Protein AF-A0A1G6QKI3-F1 (afdb_monomer_lite)

Radius of gyration: 16.8 Å; chains: 1; bounding box: 53×31×38 Å

Organism: NCBI:txid1271860

pLDDT: mean 86.12, std 10.8, range [49.75, 97.81]

Structure (mmCIF, N/CA/C/O backbone):
data_AF-A0A1G6QKI3-F1
#
_entry.id   AF-A0A1G6QKI3-F1
#
loop_
_atom_site.group_PDB
_atom_site.id
_atom_site.type_symbol
_atom_site.label_atom_id
_atom_site.label_alt_id
_atom_site.label_comp_id
_atom_site.label_asym_id
_atom_site.label_entity_id
_atom_site.label_seq_id
_atom_site.pdbx_PDB_ins_code
_atom_site.Cartn_x
_atom_site.Cartn_y
_atom_site.Cartn_z
_atom_site.occupancy
_atom_site.B_iso_or_equiv
_atom_site.auth_seq_id
_atom_site.auth_comp_id
_atom_site.auth_asym_id
_atom_site.auth_atom_id
_atom_site.pdbx_PDB_model_num
ATOM 1 N N . MET A 1 1 ? 39.830 1.684 -10.768 1.00 63.72 1 MET A N 1
ATOM 2 C CA . MET A 1 1 ? 38.640 1.306 -9.998 1.00 63.72 1 MET A CA 1
ATOM 3 C C . MET A 1 1 ? 38.776 1.890 -8.610 1.00 63.72 1 MET A C 1
ATOM 5 O O . MET A 1 1 ? 39.650 1.467 -7.864 1.00 63.72 1 MET A O 1
ATOM 9 N N . THR A 1 2 ? 38.015 2.936 -8.330 1.00 91.12 2 THR A N 1
ATOM 10 C CA . THR A 1 2 ? 37.939 3.589 -7.020 1.00 91.12 2 THR A CA 1
ATOM 11 C C . THR A 1 2 ? 36.863 2.922 -6.165 1.00 91.12 2 THR A C 1
ATOM 13 O O . THR A 1 2 ? 35.961 2.271 -6.694 1.00 91.12 2 THR A O 1
ATOM 16 N N . ASP A 1 3 ? 36.913 3.119 -4.850 1.00 84.44 3 ASP A N 1
ATOM 17 C CA . ASP A 1 3 ? 35.871 2.627 -3.937 1.00 84.44 3 ASP A CA 1
ATOM 18 C C . ASP A 1 3 ? 34.480 3.157 -4.319 1.00 84.44 3 ASP A C 1
ATOM 20 O O . ASP A 1 3 ? 33.483 2.447 -4.205 1.00 84.44 3 ASP A O 1
ATOM 24 N N . ALA A 1 4 ? 34.410 4.382 -4.851 1.00 82.31 4 ALA A N 1
ATOM 25 C CA . ALA A 1 4 ? 33.172 4.973 -5.349 1.00 82.31 4 ALA A CA 1
ATOM 26 C C . ALA A 1 4 ? 32.612 4.226 -6.575 1.00 82.31 4 ALA A C 1
ATOM 28 O O . ALA A 1 4 ? 31.406 4.006 -6.659 1.00 82.31 4 ALA A O 1
ATOM 29 N N . GLU A 1 5 ? 33.476 3.800 -7.499 1.00 85.75 5 GLU A N 1
ATOM 30 C CA . GLU A 1 5 ? 33.080 3.009 -8.672 1.00 85.75 5 GLU A CA 1
ATOM 31 C C . GLU A 1 5 ? 32.594 1.612 -8.260 1.00 85.75 5 GLU A C 1
ATOM 33 O O . GLU A 1 5 ? 31.560 1.154 -8.742 1.00 85.75 5 GLU A O 1
ATOM 38 N N . LEU A 1 6 ? 33.274 0.972 -7.303 1.00 89.00 6 LEU A N 1
ATOM 39 C CA . LEU A 1 6 ? 32.874 -0.333 -6.770 1.00 89.00 6 LEU A CA 1
ATOM 40 C C . LEU A 1 6 ? 31.504 -0.269 -6.071 1.00 89.00 6 LEU A C 1
ATOM 42 O O . LEU A 1 6 ? 30.649 -1.130 -6.279 1.00 89.00 6 LEU A O 1
ATOM 46 N N . LEU A 1 7 ? 31.280 0.760 -5.249 1.00 87.62 7 LEU A N 1
ATOM 47 C CA . LEU A 1 7 ? 30.006 0.964 -4.558 1.00 87.62 7 LEU A CA 1
ATOM 48 C C . LEU A 1 7 ? 28.867 1.264 -5.540 1.00 87.62 7 LEU A C 1
ATOM 50 O O . LEU A 1 7 ? 27.755 0.776 -5.340 1.00 87.62 7 LEU A O 1
ATOM 54 N N . ALA A 1 8 ? 29.137 2.012 -6.612 1.00 84.06 8 ALA A N 1
ATOM 55 C CA . ALA A 1 8 ? 28.162 2.270 -7.666 1.00 84.06 8 ALA A CA 1
ATOM 56 C C . ALA A 1 8 ? 27.791 0.990 -8.436 1.00 84.06 8 ALA A C 1
ATOM 58 O O . ALA A 1 8 ? 26.608 0.746 -8.686 1.00 84.06 8 ALA A O 1
ATOM 59 N N . GLU A 1 9 ? 28.767 0.137 -8.762 1.00 85.00 9 GLU A N 1
ATOM 60 C CA . GLU A 1 9 ? 28.500 -1.157 -9.399 1.00 85.00 9 GLU A CA 1
ATOM 61 C C . GLU A 1 9 ? 27.718 -2.105 -8.487 1.00 85.00 9 GLU A C 1
ATOM 63 O O . GLU A 1 9 ? 26.767 -2.748 -8.939 1.00 85.00 9 GLU A O 1
ATOM 68 N N . LEU A 1 10 ? 28.071 -2.166 -7.200 1.00 81.69 10 LEU A N 1
ATOM 69 C CA . LEU A 1 10 ? 27.351 -2.969 -6.216 1.00 81.69 10 LEU A CA 1
ATOM 70 C C . LEU A 1 10 ? 25.906 -2.484 -6.052 1.00 81.69 10 LEU A C 1
ATOM 72 O O . LEU A 1 10 ? 24.989 -3.304 -6.067 1.00 81.69 10 LEU A O 1
ATOM 76 N N . ALA A 1 11 ? 25.690 -1.169 -5.957 1.00 74.12 11 ALA A N 1
ATOM 77 C CA . ALA A 1 11 ? 24.354 -0.579 -5.908 1.00 74.12 11 ALA A CA 1
ATOM 78 C C . ALA A 1 11 ? 23.538 -0.939 -7.158 1.00 74.12 11 ALA A C 1
ATOM 80 O O . ALA A 1 11 ? 22.413 -1.417 -7.034 1.00 74.12 11 ALA A O 1
ATOM 81 N N . GLY A 1 12 ? 24.127 -0.822 -8.352 1.00 78.31 12 GLY A N 1
ATOM 82 C CA . GLY A 1 12 ? 23.470 -1.223 -9.598 1.00 78.31 12 GLY A CA 1
ATOM 83 C C . GLY A 1 12 ? 23.178 -2.728 -9.680 1.00 78.31 12 GLY A C 1
ATOM 84 O O . GLY A 1 12 ? 22.195 -3.145 -10.291 1.00 78.31 12 GLY A O 1
ATOM 85 N N . LEU A 1 13 ? 24.003 -3.573 -9.057 1.00 80.94 13 LEU A N 1
ATOM 86 C CA . LEU A 1 13 ? 23.763 -5.014 -8.979 1.00 80.94 13 LEU A CA 1
ATOM 87 C C . LEU A 1 13 ? 22.605 -5.334 -8.029 1.00 80.94 13 LEU A C 1
ATOM 89 O O . LEU A 1 13 ? 21.752 -6.147 -8.380 1.00 80.94 13 LEU A O 1
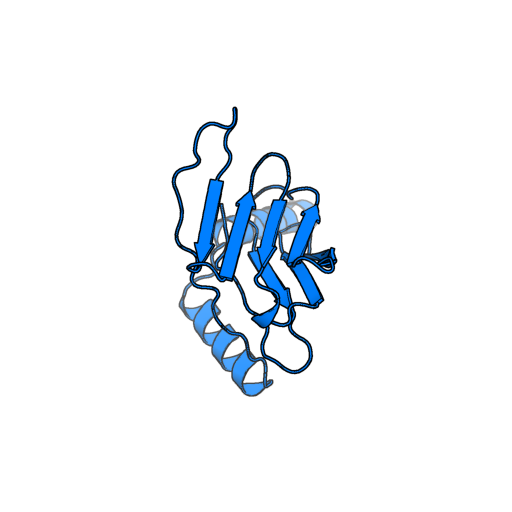ATOM 93 N N . LEU A 1 14 ? 22.537 -4.661 -6.880 1.00 71.81 14 LEU A N 1
ATOM 94 C CA . LEU A 1 14 ? 21.429 -4.782 -5.933 1.00 71.81 14 LEU A CA 1
ATOM 95 C C . LEU A 1 14 ? 20.111 -4.266 -6.523 1.00 71.81 14 LEU A C 1
ATOM 97 O O . LEU A 1 14 ? 19.093 -4.929 -6.355 1.00 71.81 14 LEU A O 1
ATOM 101 N N . ASP A 1 15 ? 20.138 -3.175 -7.293 1.00 69.44 15 ASP A N 1
ATOM 102 C CA . ASP A 1 15 ? 18.963 -2.656 -8.009 1.00 69.44 15 ASP A CA 1
ATOM 103 C C . ASP A 1 15 ? 18.386 -3.683 -8.996 1.00 69.44 15 ASP A C 1
ATOM 105 O O . ASP A 1 15 ? 17.173 -3.826 -9.126 1.00 69.44 15 ASP A O 1
ATOM 109 N N . ARG A 1 16 ? 19.249 -4.441 -9.688 1.00 72.50 16 ARG A N 1
ATOM 110 C CA . ARG A 1 16 ? 18.817 -5.520 -10.600 1.00 72.50 16 ARG A CA 1
ATOM 111 C C . ARG A 1 16 ? 18.233 -6.727 -9.873 1.00 72.50 16 ARG A C 1
ATOM 113 O O . ARG A 1 16 ? 17.542 -7.532 -10.492 1.00 72.50 16 ARG A O 1
ATOM 120 N N . LEU A 1 17 ? 18.556 -6.880 -8.595 1.00 69.25 17 LEU A N 1
ATOM 121 C CA . LEU A 1 17 ? 18.068 -7.950 -7.737 1.00 69.25 17 LEU A CA 1
ATOM 122 C C . LEU A 1 17 ? 16.859 -7.509 -6.905 1.00 69.25 17 LEU A C 1
ATOM 124 O O . LEU A 1 17 ? 16.544 -8.193 -5.940 1.00 69.25 17 LEU A O 1
ATOM 128 N N . ASP A 1 18 ? 16.187 -6.406 -7.254 1.00 60.19 18 ASP A N 1
ATOM 129 C CA . ASP A 1 18 ? 14.886 -6.025 -6.698 1.00 60.19 18 ASP A CA 1
ATOM 130 C C . ASP A 1 18 ? 13.759 -6.466 -7.666 1.00 60.19 18 ASP A C 1
ATOM 132 O O . ASP A 1 18 ? 13.672 -5.962 -8.791 1.00 60.19 18 ASP A O 1
ATOM 136 N N . PRO A 1 19 ? 12.892 -7.433 -7.294 1.00 63.31 19 PRO A N 1
ATOM 137 C CA . PRO A 1 19 ? 12.684 -7.955 -5.945 1.00 63.31 19 PRO A CA 1
ATOM 138 C C . PRO A 1 19 ? 13.767 -8.937 -5.473 1.00 63.31 19 PRO A C 1
ATOM 140 O O . PRO A 1 19 ? 14.236 -9.754 -6.273 1.00 63.31 19 PRO A O 1
ATOM 143 N N . PRO A 1 20 ? 14.113 -8.917 -4.165 1.00 72.44 20 PRO A N 1
ATOM 144 C CA . PRO A 1 20 ? 15.141 -9.780 -3.591 1.00 72.44 20 PRO A CA 1
ATOM 145 C C . PRO A 1 20 ? 14.847 -11.259 -3.867 1.00 72.44 20 PRO A C 1
ATOM 147 O O . PRO A 1 20 ? 13.678 -11.660 -3.893 1.00 72.44 20 PRO A O 1
ATOM 150 N N . PRO A 1 21 ? 15.885 -12.109 -4.006 1.00 78.50 21 PRO A N 1
ATOM 151 C CA . PRO A 1 21 ? 15.695 -13.534 -4.238 1.00 78.50 21 PRO A CA 1
ATOM 152 C C . PRO A 1 21 ? 14.737 -14.160 -3.208 1.00 78.50 21 PRO A C 1
ATOM 154 O O . PRO A 1 21 ? 14.867 -13.861 -2.015 1.00 78.50 21 PRO A O 1
ATOM 157 N N . PRO A 1 22 ? 13.844 -15.091 -3.603 1.00 77.38 22 PRO A N 1
ATOM 158 C CA . PRO A 1 22 ? 12.792 -15.614 -2.723 1.00 77.38 22 PRO A CA 1
ATOM 159 C C . PRO A 1 22 ? 13.294 -16.150 -1.375 1.00 77.38 22 PRO A C 1
ATOM 161 O O . PRO A 1 22 ? 12.660 -15.946 -0.344 1.00 77.38 22 PRO A O 1
ATOM 164 N N . ARG A 1 23 ? 14.477 -16.777 -1.357 1.00 78.12 23 ARG A N 1
ATOM 165 C CA . ARG A 1 23 ? 15.122 -17.276 -0.128 1.00 78.12 23 ARG A CA 1
ATOM 166 C C . ARG A 1 23 ? 15.482 -16.169 0.870 1.00 78.12 23 ARG A C 1
ATOM 168 O O . ARG A 1 23 ? 15.358 -16.367 2.072 1.00 78.12 23 ARG A O 1
ATOM 175 N N . VAL A 1 24 ? 15.922 -15.011 0.372 1.00 80.56 24 VAL A N 1
ATOM 176 C CA . VAL A 1 24 ? 16.275 -13.847 1.199 1.00 80.56 24 VAL A CA 1
ATOM 177 C C . VAL A 1 24 ? 15.002 -13.215 1.742 1.00 80.56 24 VAL A C 1
ATOM 179 O O . VAL A 1 24 ? 14.928 -12.902 2.926 1.00 80.56 24 VAL A O 1
ATOM 182 N N . HIS A 1 25 ? 13.977 -13.107 0.896 1.00 78.81 25 HIS A N 1
ATOM 183 C CA . HIS A 1 25 ? 12.660 -12.646 1.313 1.00 78.81 25 HIS A CA 1
ATOM 184 C C . HIS A 1 25 ? 12.077 -13.521 2.436 1.00 78.81 25 HIS A C 1
ATOM 186 O O . HIS A 1 25 ? 11.697 -12.997 3.478 1.00 78.81 25 HIS A O 1
ATOM 192 N N . ALA A 1 26 ? 12.089 -14.848 2.276 1.00 77.19 26 ALA A N 1
ATOM 193 C CA . ALA A 1 26 ? 11.597 -15.780 3.291 1.00 77.19 26 ALA A CA 1
ATOM 194 C C . ALA A 1 26 ? 12.354 -15.659 4.627 1.00 77.19 26 ALA A C 1
ATOM 196 O O . ALA A 1 26 ? 11.732 -15.636 5.688 1.00 77.19 26 ALA A O 1
ATOM 197 N N . ALA A 1 27 ? 13.685 -15.527 4.587 1.00 82.44 27 ALA A N 1
ATOM 198 C CA . ALA A 1 27 ? 14.495 -15.324 5.787 1.00 82.44 27 ALA A CA 1
ATOM 199 C C . ALA A 1 27 ? 14.170 -13.996 6.494 1.00 82.44 27 ALA A C 1
ATOM 201 O O . ALA A 1 27 ? 14.079 -13.961 7.719 1.00 82.44 27 ALA A O 1
ATOM 202 N N . ALA A 1 28 ? 13.949 -12.920 5.734 1.00 81.12 28 ALA A N 1
ATOM 203 C CA . ALA A 1 28 ? 13.565 -11.623 6.284 1.00 81.12 28 ALA A CA 1
ATOM 204 C C . ALA A 1 28 ? 12.171 -11.656 6.935 1.00 81.12 28 ALA A C 1
ATOM 206 O O . ALA A 1 28 ? 11.995 -11.101 8.016 1.00 81.12 28 ALA A O 1
ATOM 207 N N . VAL A 1 29 ? 11.201 -12.344 6.320 1.00 78.75 29 VAL A N 1
ATOM 208 C CA . VAL A 1 29 ? 9.857 -12.540 6.895 1.00 78.75 29 VAL A CA 1
ATOM 209 C C . VAL A 1 29 ? 9.935 -13.314 8.213 1.00 78.75 29 VAL A C 1
ATOM 211 O O . VAL A 1 29 ? 9.357 -12.885 9.208 1.00 78.75 29 VAL A O 1
ATOM 214 N N . LEU A 1 30 ? 10.701 -14.410 8.251 1.00 80.25 30 LEU A N 1
ATOM 215 C CA . LEU A 1 30 ? 10.923 -15.191 9.474 1.00 80.25 30 LEU A CA 1
ATOM 216 C C . LEU A 1 30 ? 11.588 -14.361 10.579 1.00 80.25 30 LEU A C 1
ATOM 218 O O . LEU A 1 30 ? 11.133 -14.382 11.719 1.00 80.25 30 LEU A O 1
ATOM 222 N N . ALA A 1 31 ? 12.639 -13.606 10.249 1.00 80.56 31 ALA A N 1
ATOM 223 C CA . ALA A 1 31 ? 13.303 -12.721 11.202 1.00 80.56 31 ALA A CA 1
ATOM 224 C C . ALA A 1 31 ? 12.351 -11.636 11.735 1.00 80.56 31 ALA A C 1
ATOM 226 O O . ALA A 1 31 ? 12.332 -11.379 12.936 1.00 80.56 31 ALA A O 1
ATOM 227 N N . GLY A 1 32 ? 11.523 -11.046 10.867 1.00 79.12 32 GLY A N 1
ATOM 228 C CA . GLY A 1 32 ? 10.485 -10.093 11.259 1.00 79.12 32 GLY A CA 1
ATOM 229 C C . GLY A 1 32 ? 9.481 -10.695 12.242 1.00 79.12 32 GLY A C 1
ATOM 230 O O . GLY A 1 32 ? 9.208 -10.087 13.274 1.00 79.12 32 GLY A O 1
ATOM 231 N N . ALA A 1 33 ? 9.016 -11.921 11.987 1.00 77.75 33 ALA A N 1
ATOM 232 C CA . ALA A 1 33 ? 8.105 -12.626 12.887 1.00 77.75 33 ALA A CA 1
ATOM 233 C C . ALA A 1 33 ? 8.720 -12.854 14.282 1.00 77.75 33 ALA A C 1
ATOM 235 O O . ALA A 1 33 ? 8.051 -12.632 15.290 1.00 77.75 33 ALA A O 1
ATOM 236 N N . PHE A 1 34 ? 10.008 -13.212 14.366 1.00 76.69 34 PHE A N 1
ATOM 237 C CA . PHE A 1 34 ? 10.715 -13.326 15.653 1.00 76.69 34 PHE A CA 1
ATOM 238 C C . PHE A 1 34 ? 10.844 -11.994 16.401 1.00 76.69 34 PHE A C 1
ATOM 240 O O . PHE A 1 34 ? 10.913 -11.984 17.628 1.00 76.69 34 PHE A O 1
ATOM 247 N N . LEU A 1 35 ? 10.865 -10.877 15.675 1.00 80.06 35 LEU A N 1
ATOM 248 C CA . LEU A 1 35 ? 10.905 -9.527 16.236 1.00 80.06 35 LEU A CA 1
ATOM 249 C C . LEU A 1 35 ? 9.507 -8.968 16.552 1.00 80.06 35 LEU A C 1
ATOM 251 O O . LEU A 1 35 ? 9.399 -7.819 16.975 1.00 80.06 35 LEU A O 1
ATOM 255 N N . GLY A 1 36 ? 8.441 -9.751 16.347 1.00 76.00 36 GLY A N 1
ATOM 256 C CA . GLY A 1 36 ? 7.060 -9.302 16.536 1.00 76.00 36 GLY A CA 1
ATOM 257 C C . GLY A 1 36 ? 6.597 -8.284 15.490 1.00 76.00 36 GLY A C 1
ATOM 258 O O . GLY A 1 36 ? 5.649 -7.542 15.739 1.00 76.00 36 GLY A O 1
ATOM 259 N N . VAL A 1 37 ? 7.269 -8.211 14.336 1.00 77.88 37 VAL A N 1
ATOM 260 C CA . VAL A 1 37 ? 6.821 -7.394 13.205 1.00 77.88 3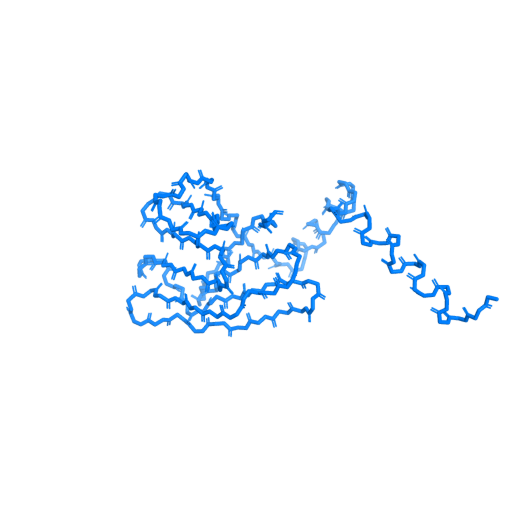7 VAL A CA 1
ATOM 261 C C . VAL A 1 37 ? 5.623 -8.084 12.569 1.00 77.88 37 VAL A C 1
ATOM 263 O O . VAL A 1 37 ? 5.756 -9.167 12.002 1.00 77.88 37 VAL A O 1
ATOM 266 N N . ASP A 1 38 ? 4.473 -7.428 12.653 1.00 82.19 38 ASP A N 1
ATOM 267 C CA . ASP A 1 38 ? 3.223 -7.880 12.057 1.00 82.19 38 ASP A CA 1
ATOM 268 C C . ASP A 1 38 ? 2.770 -6.901 10.970 1.00 82.19 38 ASP A C 1
ATOM 270 O O . ASP A 1 38 ? 2.933 -5.683 11.102 1.00 82.19 38 ASP A O 1
ATOM 274 N N . TRP A 1 39 ? 2.240 -7.438 9.876 1.00 85.88 39 TRP A N 1
ATOM 275 C CA . TRP A 1 39 ? 1.701 -6.679 8.753 1.00 85.88 39 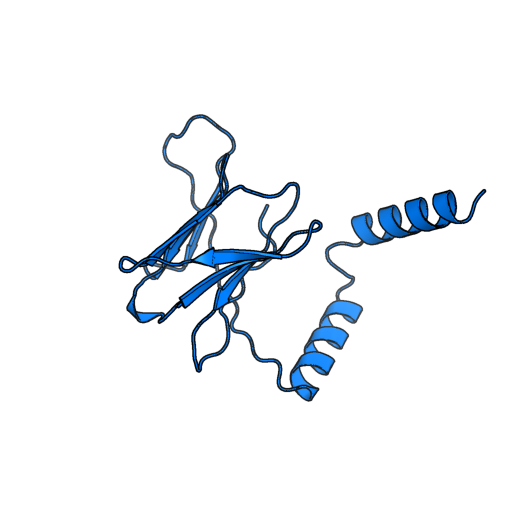TRP A CA 1
ATOM 276 C C . TRP A 1 39 ? 0.659 -7.502 7.997 1.00 85.88 39 TRP A C 1
ATOM 278 O O . TRP A 1 39 ? 0.820 -8.696 7.759 1.00 85.88 39 TRP A O 1
ATOM 288 N N . ASP A 1 40 ? -0.392 -6.826 7.558 1.00 89.56 40 ASP A N 1
ATOM 289 C CA . ASP A 1 40 ? -1.425 -7.422 6.725 1.00 89.56 40 ASP A CA 1
ATOM 290 C C . ASP A 1 40 ? -1.159 -7.059 5.266 1.00 89.56 40 ASP A C 1
ATOM 292 O O . ASP A 1 40 ? -0.910 -5.896 4.931 1.00 89.56 40 ASP A O 1
ATOM 296 N N . LEU A 1 41 ? -1.247 -8.040 4.371 1.00 88.00 41 LEU A N 1
ATOM 297 C CA . LEU A 1 41 ? -1.121 -7.771 2.946 1.00 88.00 41 LEU A CA 1
ATOM 298 C C . LEU A 1 41 ? -2.342 -6.981 2.453 1.00 88.00 41 LEU A C 1
ATOM 300 O O . LEU A 1 41 ? -3.498 -7.343 2.682 1.00 88.00 41 LEU A O 1
ATOM 304 N N . LEU A 1 42 ? -2.080 -5.883 1.750 1.00 89.81 42 LEU A N 1
ATOM 305 C CA . LEU A 1 42 ? -3.097 -5.124 1.044 1.00 89.81 42 LEU A CA 1
ATOM 306 C C . LEU A 1 42 ? -3.266 -5.722 -0.355 1.00 89.81 42 LEU A C 1
ATOM 308 O O . LEU A 1 42 ? -2.562 -5.345 -1.295 1.00 89.81 42 LEU A O 1
ATOM 312 N N . ASP A 1 43 ? -4.213 -6.652 -0.472 1.00 86.44 43 ASP A N 1
ATOM 313 C CA . ASP A 1 43 ? -4.566 -7.320 -1.729 1.00 86.44 43 ASP A CA 1
ATOM 314 C C . ASP A 1 43 ? -5.220 -6.343 -2.713 1.00 86.44 43 ASP A C 1
ATOM 316 O O . ASP A 1 43 ? -6.438 -6.144 -2.740 1.00 86.44 43 ASP A O 1
ATOM 320 N N . LEU A 1 44 ? -4.374 -5.688 -3.503 1.00 87.50 44 LEU A N 1
ATOM 321 C CA . LEU A 1 44 ? -4.756 -4.722 -4.520 1.00 87.50 44 LEU A CA 1
ATOM 322 C C . LEU A 1 44 ? -4.923 -5.393 -5.881 1.00 87.50 44 LEU A C 1
ATOM 324 O O . LEU A 1 44 ? -4.014 -6.049 -6.386 1.00 87.50 44 LEU A O 1
ATOM 328 N N . VAL A 1 45 ? -6.061 -5.140 -6.519 1.00 88.38 45 VAL A N 1
ATOM 329 C CA . VAL A 1 45 ? -6.353 -5.580 -7.883 1.00 88.38 45 VAL A CA 1
ATOM 330 C C . VAL A 1 45 ? -6.204 -4.387 -8.829 1.00 88.38 45 VAL A C 1
ATOM 332 O O . VAL A 1 45 ? -6.823 -3.348 -8.571 1.00 88.38 45 VAL A O 1
ATOM 335 N N . PRO A 1 46 ? -5.408 -4.496 -9.911 1.00 87.44 46 PRO A N 1
ATOM 336 C CA . PRO A 1 46 ? -5.312 -3.441 -10.911 1.00 87.44 46 PRO A CA 1
ATOM 337 C C . PRO A 1 46 ? -6.671 -3.227 -11.583 1.00 87.44 46 PRO A C 1
ATOM 339 O O . PRO A 1 46 ? -7.398 -4.178 -11.872 1.00 87.44 46 PRO A O 1
ATOM 342 N N . GLN A 1 47 ? -7.016 -1.970 -11.827 1.00 84.88 47 GLN A N 1
ATOM 343 C CA . GLN A 1 47 ? -8.256 -1.564 -12.471 1.00 84.88 47 GLN A CA 1
ATOM 344 C C . GLN A 1 47 ? -7.946 -0.749 -13.725 1.00 84.88 47 GLN A C 1
ATOM 346 O O . GLN A 1 47 ? -7.049 0.100 -13.698 1.00 84.88 47 GLN A O 1
ATOM 351 N N . PRO A 1 48 ? -8.680 -0.975 -14.828 1.00 73.06 48 PRO A N 1
ATOM 352 C CA . PRO A 1 48 ? -8.569 -0.124 -15.999 1.00 73.06 48 PRO A CA 1
ATOM 353 C C . PRO A 1 48 ? -8.984 1.303 -15.629 1.00 73.06 48 PRO A C 1
ATOM 355 O O . PRO A 1 48 ? -10.054 1.534 -15.064 1.00 73.06 48 PRO A O 1
ATOM 358 N N . CYS A 1 49 ? -8.121 2.265 -15.940 1.00 65.69 49 CYS A N 1
ATOM 359 C CA . CYS A 1 49 ? -8.393 3.671 -15.698 1.00 65.69 49 CYS A CA 1
ATOM 360 C C . CYS A 1 49 ? -9.368 4.206 -16.761 1.00 65.69 49 CYS A C 1
ATOM 362 O O . CYS A 1 49 ? -9.100 4.125 -17.962 1.00 65.69 49 CYS A O 1
ATOM 364 N N . ALA A 1 50 ? -10.509 4.755 -16.337 1.00 58.56 50 ALA A N 1
ATOM 365 C CA . ALA A 1 50 ? -11.440 5.422 -17.238 1.00 58.56 50 ALA A CA 1
ATOM 366 C C . ALA A 1 50 ? -10.938 6.847 -17.540 1.00 58.56 50 ALA A C 1
ATOM 368 O O . ALA A 1 50 ? -11.163 7.769 -16.768 1.00 58.56 50 ALA A O 1
ATOM 369 N N . ALA A 1 51 ? -10.268 7.009 -18.683 1.00 51.22 51 ALA A N 1
ATOM 370 C CA . ALA A 1 51 ? -10.044 8.284 -19.370 1.00 51.22 51 ALA A CA 1
ATOM 371 C C . ALA A 1 51 ? -9.450 9.444 -18.534 1.00 51.22 51 ALA A C 1
ATOM 373 O O . ALA A 1 51 ? -10.036 10.522 -18.450 1.00 51.22 51 ALA A O 1
ATOM 374 N N . VAL A 1 52 ? -8.222 9.293 -18.036 1.00 49.75 52 VAL A N 1
ATOM 375 C CA . VAL A 1 52 ? -7.334 10.443 -17.774 1.00 49.75 52 VAL A CA 1
ATOM 376 C C . VAL A 1 52 ? -6.189 10.405 -18.780 1.00 49.75 52 VAL A C 1
ATOM 378 O O . VAL A 1 52 ? -5.625 9.350 -19.051 1.00 49.75 52 VAL A O 1
ATOM 381 N N . ARG A 1 53 ? -5.860 11.547 -19.399 1.00 53.06 53 ARG A N 1
ATOM 382 C CA . ARG A 1 53 ? -4.671 11.645 -20.259 1.00 53.06 53 ARG A CA 1
ATOM 383 C C . ARG A 1 53 ? -3.430 11.315 -19.420 1.00 53.06 53 ARG A C 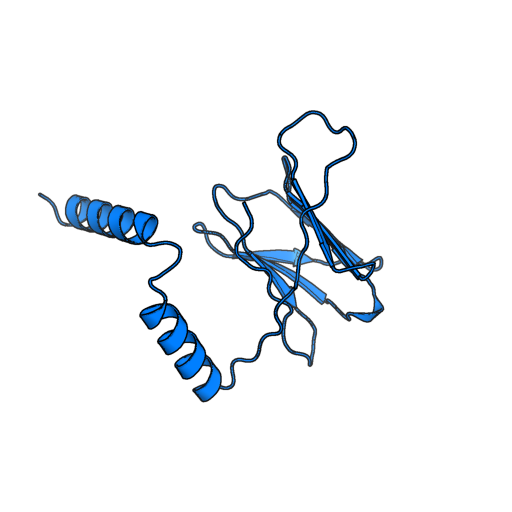1
ATOM 385 O O . ARG A 1 53 ? -3.107 12.088 -18.523 1.00 53.06 53 ARG A O 1
ATOM 392 N N . GLY A 1 54 ? -2.728 10.232 -19.749 1.00 56.69 54 GLY A N 1
ATOM 393 C CA . GLY A 1 54 ? -1.426 9.873 -19.168 1.00 56.69 54 GLY A CA 1
ATOM 394 C C . GLY A 1 54 ? -1.316 8.406 -18.739 1.00 56.69 54 GLY A C 1
ATOM 395 O O . GLY A 1 54 ? -2.284 7.656 -18.817 1.00 56.69 54 GLY A O 1
ATOM 396 N N . ASP A 1 55 ? -0.131 8.019 -18.259 1.00 67.25 55 ASP A N 1
ATOM 397 C CA . ASP A 1 55 ? 0.224 6.651 -17.831 1.00 67.25 55 ASP A CA 1
ATOM 398 C C . ASP A 1 55 ? -0.275 6.312 -16.410 1.00 67.25 55 ASP A C 1
ATOM 400 O O . ASP A 1 55 ? 0.432 5.703 -15.606 1.00 67.25 55 ASP A O 1
ATOM 404 N N . GLY A 1 56 ? -1.481 6.768 -16.069 1.00 73.12 56 GLY A N 1
ATOM 405 C CA . GLY A 1 56 ? -2.081 6.532 -14.759 1.00 73.12 56 GLY A CA 1
ATOM 406 C C . GLY A 1 56 ? -2.449 5.062 -14.563 1.00 73.12 56 GLY A C 1
ATOM 407 O O . GLY A 1 56 ? -3.072 4.446 -15.429 1.00 73.12 56 GLY A O 1
ATOM 408 N N . ALA A 1 57 ? -2.104 4.507 -13.405 1.00 85.06 57 ALA A N 1
ATOM 409 C CA . ALA A 1 57 ? -2.505 3.165 -13.006 1.00 85.06 57 ALA A CA 1
ATOM 410 C C . ALA A 1 57 ? -3.323 3.218 -11.712 1.00 85.06 57 ALA A C 1
ATOM 412 O O . ALA A 1 57 ? -3.029 3.996 -10.803 1.00 85.06 57 ALA A O 1
ATOM 413 N N . VAL A 1 58 ? -4.375 2.402 -11.649 1.00 86.88 58 VAL A N 1
ATOM 414 C CA . VAL A 1 58 ? -5.339 2.391 -10.547 1.00 86.88 58 VAL A CA 1
ATOM 415 C C . VAL A 1 58 ? -5.395 0.999 -9.942 1.00 86.88 58 VAL A C 1
ATOM 417 O O . VAL A 1 58 ? -5.427 -0.002 -10.654 1.00 86.88 58 VAL A O 1
ATOM 420 N N . TRP A 1 59 ? -5.449 0.935 -8.618 1.00 90.25 59 TRP A N 1
ATOM 421 C CA . TRP A 1 59 ? -5.564 -0.289 -7.844 1.00 90.25 59 TRP A CA 1
ATOM 422 C C . TRP A 1 59 ? -6.694 -0.180 -6.832 1.00 90.25 59 TRP A C 1
ATOM 424 O O . TRP A 1 59 ? -6.918 0.880 -6.247 1.00 90.25 59 TRP A O 1
ATOM 434 N N . ARG A 1 60 ? -7.394 -1.292 -6.595 1.00 91.38 60 ARG A N 1
ATOM 435 C CA . ARG A 1 60 ? -8.490 -1.358 -5.623 1.00 91.38 60 ARG A CA 1
ATOM 436 C C . ARG A 1 60 ? -8.422 -2.597 -4.746 1.00 91.38 60 ARG A C 1
ATOM 438 O O . ARG A 1 60 ? -8.117 -3.680 -5.235 1.00 91.38 60 ARG A O 1
ATOM 445 N N . ARG A 1 61 ? -8.819 -2.446 -3.481 1.00 90.75 61 ARG A N 1
ATOM 446 C CA . ARG A 1 61 ? -9.229 -3.545 -2.594 1.00 90.75 61 ARG A CA 1
ATOM 447 C C . ARG A 1 61 ? -10.710 -3.367 -2.279 1.00 90.75 61 ARG A C 1
ATOM 449 O O . ARG A 1 61 ? -11.068 -2.604 -1.384 1.00 90.75 61 ARG A O 1
ATOM 456 N N . GLY A 1 62 ? -11.566 -4.029 -3.058 1.00 86.88 62 GLY A N 1
ATOM 457 C CA . GLY A 1 62 ? -13.021 -3.890 -2.949 1.00 86.88 62 GLY A CA 1
ATOM 458 C C . GLY A 1 62 ? -13.483 -2.424 -2.968 1.00 86.88 62 GLY A C 1
ATOM 459 O O . GLY A 1 62 ? -13.113 -1.639 -3.849 1.00 86.88 62 GLY A O 1
ATOM 460 N N . GLU A 1 63 ? -14.288 -2.061 -1.974 1.00 86.75 63 GLU A N 1
ATOM 461 C CA . GLU A 1 63 ? -14.764 -0.690 -1.726 1.00 86.75 63 GLU A CA 1
ATOM 462 C C . GLU A 1 63 ? -13.950 0.037 -0.646 1.00 86.75 63 GLU A C 1
ATOM 464 O O . GLU A 1 63 ? -14.222 1.192 -0.336 1.00 86.75 63 GLU A O 1
ATOM 469 N N . ASP A 1 64 ? -12.957 -0.638 -0.066 1.00 92.56 64 ASP A N 1
ATOM 470 C CA . ASP A 1 64 ? -12.235 -0.163 1.110 1.00 92.56 64 ASP A CA 1
ATOM 471 C C . ASP A 1 64 ? -11.040 0.715 0.778 1.00 92.56 64 ASP A C 1
ATOM 473 O O . ASP A 1 64 ? -10.694 1.596 1.559 1.00 92.56 64 ASP A O 1
ATOM 477 N N . VAL A 1 65 ? -10.358 0.428 -0.328 1.00 95.25 65 VAL A N 1
ATOM 478 C CA . VAL A 1 65 ? -9.139 1.141 -0.709 1.00 95.25 65 VAL A CA 1
ATOM 479 C C . VAL A 1 65 ? -9.113 1.344 -2.215 1.00 95.25 65 VAL A C 1
ATOM 481 O O . VAL A 1 65 ? -9.316 0.398 -2.980 1.00 95.25 65 VAL A O 1
ATOM 484 N N . LEU A 1 66 ? -8.808 2.571 -2.621 1.00 94.81 66 LEU A N 1
ATOM 485 C CA . LEU A 1 66 ? -8.479 2.977 -3.980 1.00 94.81 66 LEU A CA 1
ATOM 486 C C . LEU A 1 66 ? -7.124 3.682 -3.938 1.00 94.81 66 LEU A C 1
ATOM 488 O O . LEU A 1 66 ? -6.915 4.560 -3.106 1.00 94.81 66 LEU A O 1
ATOM 492 N N . ILE A 1 67 ? -6.211 3.303 -4.825 1.00 94.25 67 ILE A N 1
ATOM 493 C CA . ILE A 1 67 ? -4.907 3.953 -4.982 1.00 94.25 67 ILE A CA 1
ATOM 494 C C . ILE A 1 67 ? -4.706 4.228 -6.464 1.00 94.25 67 ILE A C 1
ATOM 496 O O . ILE A 1 67 ? -4.852 3.327 -7.287 1.00 94.25 67 ILE A O 1
ATOM 500 N N . GLU A 1 68 ? -4.339 5.455 -6.797 1.00 93.44 68 GLU A N 1
ATOM 501 C CA . GLU A 1 68 ? -3.984 5.870 -8.146 1.00 93.44 68 GLU A CA 1
ATOM 502 C C . GLU A 1 68 ? -2.554 6.417 -8.151 1.00 93.44 68 GLU A C 1
ATOM 504 O O . GLU A 1 68 ? -2.195 7.292 -7.356 1.00 93.44 68 GLU A O 1
ATOM 509 N N . LEU A 1 69 ? -1.736 5.885 -9.061 1.00 91.56 69 LEU A N 1
ATOM 510 C CA . LEU A 1 69 ? -0.386 6.360 -9.340 1.00 91.56 69 LEU A CA 1
ATOM 511 C C . LEU A 1 69 ? -0.380 6.990 -10.738 1.00 91.56 69 LEU A C 1
ATOM 513 O O . LEU A 1 69 ? -0.408 6.280 -11.741 1.00 91.56 69 LEU A O 1
ATOM 517 N N . GLY A 1 70 ? -0.355 8.321 -10.790 1.00 88.19 70 GLY A N 1
ATOM 518 C CA . GLY A 1 70 ? -0.236 9.113 -12.018 1.00 88.19 70 GLY A CA 1
ATOM 519 C C . GLY A 1 70 ? 0.940 10.084 -11.922 1.00 88.19 70 GLY A C 1
ATOM 520 O O . GLY A 1 70 ? 2.040 9.706 -11.532 1.00 88.19 70 GLY A O 1
ATOM 521 N N . ALA A 1 71 ? 0.713 11.370 -12.206 1.00 86.38 71 ALA A N 1
ATOM 522 C CA . ALA A 1 71 ? 1.700 12.420 -11.901 1.00 86.38 71 ALA A CA 1
ATOM 523 C C . ALA A 1 71 ? 1.966 12.562 -10.386 1.00 86.38 71 ALA A C 1
ATOM 525 O O . ALA A 1 71 ? 2.994 13.083 -9.957 1.00 86.38 71 ALA A O 1
ATOM 526 N N . ARG A 1 72 ? 1.010 12.108 -9.575 1.00 92.19 72 ARG A N 1
ATOM 527 C CA . ARG A 1 72 ? 1.017 12.105 -8.115 1.00 92.19 72 ARG A CA 1
ATOM 528 C C . ARG A 1 72 ? 0.480 10.764 -7.635 1.00 92.19 72 ARG A C 1
ATOM 530 O O . ARG A 1 72 ? -0.197 10.063 -8.389 1.00 92.19 72 ARG A O 1
ATOM 537 N N . VAL A 1 73 ? 0.770 10.424 -6.386 1.00 93.81 73 VAL A N 1
ATOM 538 C CA . VAL A 1 73 ? 0.052 9.354 -5.696 1.00 93.81 73 VAL A CA 1
ATOM 539 C C . VAL A 1 73 ? -1.172 9.957 -5.029 1.00 93.81 73 VAL A C 1
ATOM 541 O O . VAL A 1 73 ? -1.077 10.965 -4.325 1.00 93.81 73 VAL A O 1
ATOM 544 N N . THR A 1 74 ? -2.320 9.340 -5.264 1.00 95.44 74 THR A N 1
ATOM 545 C CA . THR A 1 74 ? -3.562 9.647 -4.559 1.00 95.44 74 THR A CA 1
ATOM 546 C C . THR A 1 74 ? -4.169 8.355 -4.052 1.00 95.44 74 THR A C 1
ATOM 548 O O . THR A 1 74 ? -4.005 7.294 -4.658 1.00 95.44 74 THR A O 1
ATOM 551 N N . GLY A 1 75 ? -4.855 8.426 -2.923 1.00 95.75 75 GLY A N 1
ATOM 552 C CA . GLY A 1 75 ? -5.623 7.293 -2.455 1.00 95.75 75 GLY A CA 1
ATOM 553 C C . GLY A 1 75 ? -6.788 7.701 -1.581 1.00 95.75 75 GLY A C 1
ATOM 554 O O . GLY A 1 75 ? -6.811 8.783 -0.996 1.00 95.75 75 GLY A O 1
ATOM 555 N N . LEU A 1 76 ? -7.754 6.796 -1.531 1.00 96.81 76 LEU A N 1
ATOM 556 C CA . LEU A 1 76 ? -8.957 6.874 -0.726 1.00 96.81 76 LEU A CA 1
ATOM 557 C C . LEU A 1 76 ? -9.052 5.585 0.084 1.00 96.81 76 LEU A C 1
ATOM 559 O O . LEU A 1 76 ? -8.975 4.490 -0.480 1.00 96.81 76 LEU A O 1
ATOM 563 N N . VAL A 1 77 ? -9.214 5.714 1.395 1.00 97.19 77 VAL A N 1
ATOM 564 C CA . VAL A 1 77 ? -9.370 4.594 2.324 1.00 97.19 77 VAL A CA 1
ATOM 565 C C . VAL A 1 77 ? -10.670 4.742 3.102 1.00 97.19 77 VAL A C 1
ATOM 567 O O . VAL A 1 77 ? -11.026 5.828 3.548 1.00 97.19 77 VAL A O 1
ATOM 570 N N . ALA A 1 78 ? -11.402 3.649 3.281 1.00 95.69 78 ALA A N 1
ATOM 571 C CA . ALA A 1 78 ? -12.647 3.673 4.028 1.00 95.69 78 ALA A CA 1
ATOM 572 C C . ALA A 1 78 ? -12.369 4.000 5.511 1.00 95.69 78 ALA A C 1
ATOM 574 O O . ALA A 1 78 ? -11.514 3.345 6.118 1.00 95.69 78 ALA A O 1
ATOM 575 N N . PRO A 1 79 ? -13.127 4.918 6.146 1.00 92.75 79 PRO A N 1
ATOM 576 C CA . PRO A 1 79 ? -12.898 5.317 7.540 1.00 92.75 79 PRO A CA 1
ATOM 577 C C . PRO A 1 79 ? -12.893 4.150 8.536 1.00 92.75 79 PRO A C 1
ATOM 579 O O . PRO A 1 79 ? -12.140 4.153 9.507 1.00 92.75 79 PRO A O 1
ATOM 582 N N . ARG A 1 80 ? -13.677 3.097 8.260 1.00 92.56 80 ARG A N 1
ATOM 583 C CA . ARG A 1 80 ? -13.727 1.865 9.068 1.00 92.56 80 ARG A CA 1
ATOM 584 C C . ARG A 1 80 ? -12.387 1.132 9.186 1.00 92.56 80 ARG A C 1
ATOM 586 O O . ARG A 1 80 ? -12.234 0.310 10.081 1.00 92.56 80 ARG A O 1
ATOM 593 N N . LEU A 1 81 ? -11.433 1.403 8.293 1.00 93.06 81 LEU A N 1
ATOM 594 C CA . LEU A 1 81 ? -10.087 0.842 8.374 1.00 93.06 81 LEU A CA 1
ATOM 595 C C . LEU A 1 81 ? -9.217 1.528 9.435 1.00 93.06 81 LEU A C 1
ATOM 597 O O . LEU A 1 81 ? -8.167 0.982 9.764 1.00 93.06 81 LEU A O 1
ATOM 601 N N . GLY A 1 82 ? -9.611 2.697 9.955 1.00 94.25 82 GLY A N 1
ATOM 602 C CA . GLY A 1 82 ? -8.874 3.394 11.014 1.00 94.25 82 GLY A CA 1
ATOM 603 C C . GLY A 1 82 ? -7.449 3.788 10.615 1.00 94.25 82 GLY A C 1
ATOM 604 O O . GLY A 1 82 ? -6.537 3.730 11.439 1.00 94.25 82 GLY A O 1
ATOM 605 N N . VAL A 1 83 ? -7.227 4.126 9.343 1.00 96.69 83 VAL A N 1
ATOM 606 C CA . VAL A 1 83 ? -5.910 4.551 8.853 1.00 96.69 83 VAL A CA 1
ATOM 607 C C . VAL A 1 83 ? -5.652 5.990 9.297 1.00 96.69 83 VAL A C 1
ATOM 609 O O . VAL A 1 83 ? -6.442 6.875 8.990 1.00 96.69 83 VAL A O 1
ATOM 612 N N . ALA A 1 84 ? -4.540 6.223 9.991 1.00 96.25 84 ALA A N 1
ATOM 613 C CA . ALA A 1 84 ? -4.129 7.558 10.432 1.00 96.25 84 ALA A CA 1
ATOM 614 C C . ALA A 1 84 ? -3.260 8.276 9.389 1.00 96.25 84 ALA A C 1
ATOM 616 O O . ALA A 1 84 ? -3.367 9.484 9.192 1.00 96.25 84 ALA A O 1
ATOM 617 N N . HIS A 1 85 ? -2.390 7.529 8.707 1.00 97.50 85 HIS A N 1
ATOM 618 C CA . HIS A 1 85 ? -1.536 8.056 7.648 1.00 97.50 85 HIS A CA 1
ATOM 619 C C . HIS A 1 85 ? -1.120 6.956 6.673 1.00 97.50 85 HIS A C 1
ATOM 621 O O . HIS A 1 85 ? -1.129 5.764 6.999 1.00 97.50 85 HIS A O 1
ATOM 627 N N . ALA A 1 86 ? -0.731 7.372 5.472 1.00 97.69 86 ALA A N 1
ATOM 628 C CA . ALA A 1 86 ? -0.117 6.515 4.472 1.00 97.69 86 ALA A CA 1
ATOM 629 C C . ALA A 1 86 ? 1.390 6.787 4.412 1.00 97.69 86 ALA A C 1
ATOM 631 O O . ALA A 1 86 ? 1.835 7.927 4.515 1.00 97.69 86 ALA A O 1
ATOM 632 N N . GLU A 1 87 ? 2.193 5.749 4.218 1.00 97.75 87 GLU A N 1
ATOM 633 C CA . GLU A 1 87 ? 3.613 5.876 3.910 1.00 97.75 87 GLU A CA 1
ATOM 634 C C . GLU A 1 87 ? 3.854 5.401 2.480 1.00 97.75 87 GLU A C 1
ATOM 636 O O . GLU A 1 87 ? 3.423 4.313 2.094 1.00 97.75 87 GLU A O 1
ATOM 641 N N . ILE A 1 88 ? 4.570 6.207 1.702 1.00 96.81 88 ILE A N 1
ATOM 642 C CA . ILE A 1 88 ? 4.999 5.887 0.343 1.00 96.81 88 ILE A CA 1
ATOM 643 C C . ILE A 1 88 ? 6.475 5.536 0.405 1.00 96.81 88 ILE A C 1
ATOM 645 O O . ILE A 1 88 ? 7.329 6.410 0.545 1.00 96.81 88 ILE A O 1
ATOM 649 N N . HIS A 1 89 ? 6.759 4.243 0.348 1.00 95.12 89 HIS A N 1
ATOM 650 C CA . HIS A 1 89 ? 8.106 3.693 0.370 1.00 95.12 89 HIS A CA 1
ATOM 651 C C . HIS A 1 89 ? 8.614 3.577 -1.062 1.00 95.12 89 HIS A C 1
ATOM 653 O O . HIS A 1 89 ? 7.900 3.111 -1.945 1.00 95.12 89 HIS A O 1
ATOM 659 N N . SER A 1 90 ? 9.846 4.008 -1.291 1.00 92.31 90 SER A N 1
ATOM 660 C CA . SER A 1 90 ? 10.525 3.986 -2.586 1.00 92.31 90 SER A CA 1
ATOM 661 C C . SER A 1 90 ? 12.024 3.784 -2.372 1.00 92.31 90 SER A C 1
ATOM 663 O O . SER A 1 90 ? 12.497 3.775 -1.233 1.00 92.31 90 SER A O 1
ATOM 665 N N . ARG A 1 91 ? 12.792 3.692 -3.460 1.00 87.62 91 ARG A N 1
ATOM 666 C CA . ARG A 1 91 ? 14.260 3.689 -3.389 1.00 87.62 91 ARG A CA 1
ATOM 667 C C . ARG A 1 91 ? 14.825 4.943 -2.712 1.00 87.62 91 ARG A C 1
ATOM 669 O O . ARG A 1 91 ? 15.834 4.864 -2.022 1.00 87.62 91 ARG A O 1
ATOM 676 N N . GLU A 1 92 ? 14.186 6.092 -2.912 1.00 87.56 92 GLU A N 1
ATOM 677 C CA . GLU A 1 92 ? 14.617 7.382 -2.355 1.00 87.56 92 GLU A CA 1
ATOM 678 C C . GLU A 1 92 ? 14.321 7.501 -0.847 1.00 87.56 92 GLU A C 1
ATOM 680 O O . GLU A 1 92 ? 14.721 8.472 -0.208 1.00 87.56 92 GLU A O 1
ATOM 685 N N . GLY A 1 93 ? 13.618 6.519 -0.272 1.00 90.44 93 GLY A N 1
ATOM 686 C CA . GLY A 1 93 ? 13.178 6.499 1.117 1.00 90.44 93 GLY A CA 1
ATOM 687 C C . GLY A 1 93 ? 11.657 6.454 1.249 1.00 90.44 93 GLY A C 1
ATOM 688 O O . GLY A 1 93 ? 10.929 6.182 0.288 1.00 90.44 93 GLY A O 1
ATOM 689 N N . ALA A 1 94 ? 11.182 6.711 2.468 1.00 92.50 94 ALA A N 1
ATOM 690 C CA . ALA A 1 94 ? 9.765 6.725 2.807 1.00 92.50 94 ALA A CA 1
ATOM 691 C C . ALA A 1 94 ? 9.255 8.157 3.011 1.00 92.50 94 ALA A C 1
ATOM 693 O O . ALA A 1 94 ? 9.901 8.971 3.672 1.00 92.50 94 ALA A O 1
ATOM 694 N N . ARG A 1 95 ? 8.072 8.454 2.468 1.00 95.81 95 ARG A N 1
ATOM 695 C CA . ARG A 1 95 ? 7.349 9.716 2.687 1.00 95.81 95 ARG A CA 1
ATOM 696 C C . ARG A 1 95 ? 6.054 9.446 3.433 1.00 95.81 95 ARG A C 1
ATOM 698 O O . ARG A 1 95 ? 5.341 8.514 3.082 1.00 95.81 95 ARG A O 1
ATOM 705 N N . VAL A 1 96 ? 5.739 10.271 4.425 1.00 97.81 96 VAL A N 1
ATOM 706 C CA . VAL A 1 96 ? 4.492 10.177 5.194 1.00 97.81 96 VAL A CA 1
ATOM 707 C C . VAL A 1 96 ? 3.475 11.154 4.617 1.00 97.81 96 VAL A C 1
ATOM 709 O O . VAL A 1 96 ? 3.769 12.339 4.477 1.00 97.81 96 VAL A O 1
ATOM 712 N N . LEU A 1 97 ? 2.288 10.654 4.287 1.00 97.75 97 LEU A N 1
ATOM 713 C CA . LEU A 1 97 ? 1.152 11.425 3.802 1.00 97.75 97 LEU A CA 1
ATOM 714 C C . LEU A 1 97 ? 0.022 11.332 4.836 1.00 97.75 97 LEU A C 1
ATOM 716 O O . LEU A 1 97 ? -0.395 10.216 5.165 1.00 97.75 97 LEU A O 1
ATOM 720 N N . PRO A 1 98 ? -0.476 12.462 5.366 1.00 96.94 98 PRO A N 1
ATOM 721 C CA . PRO A 1 98 ? -1.620 12.432 6.265 1.00 96.94 98 PRO A CA 1
ATOM 722 C C . PRO A 1 98 ? -2.850 11.903 5.522 1.00 96.94 98 PRO A C 1
ATOM 724 O O . PRO A 1 98 ? -3.019 12.166 4.329 1.00 96.94 98 PRO A O 1
ATOM 727 N N . VAL A 1 99 ? -3.693 11.162 6.239 1.00 97.50 99 VAL A N 1
ATOM 728 C CA . VAL A 1 99 ? -5.037 10.808 5.780 1.00 97.50 99 VAL A CA 1
ATOM 729 C C . VAL A 1 99 ? -6.005 11.799 6.414 1.00 97.50 99 VAL A C 1
ATOM 731 O O . VAL A 1 99 ? -5.970 12.005 7.627 1.00 97.50 99 VAL A O 1
ATOM 734 N N . ASP A 1 100 ? -6.812 12.464 5.594 1.00 95.69 100 ASP A N 1
ATOM 735 C CA . ASP A 1 100 ? -7.795 13.429 6.078 1.00 95.69 100 ASP A CA 1
ATOM 736 C C . ASP A 1 100 ? -9.045 12.750 6.669 1.00 95.69 100 ASP A C 1
ATOM 738 O O . ASP A 1 100 ? -9.179 11.525 6.692 1.00 95.69 100 ASP A O 1
ATOM 742 N N . GLU A 1 101 ? -9.984 13.559 7.160 1.00 92.25 101 GLU A N 1
ATOM 743 C CA . GLU A 1 101 ? -11.199 13.078 7.830 1.00 92.25 101 GLU A CA 1
ATOM 744 C C . GLU A 1 101 ? -12.110 12.226 6.931 1.00 92.25 101 GLU A C 1
ATOM 746 O O . GLU A 1 101 ? -12.911 11.440 7.439 1.00 92.25 101 GLU A O 1
ATOM 751 N N . VAL A 1 102 ? -11.991 12.353 5.605 1.00 92.81 102 VAL A N 1
ATOM 752 C CA . VAL A 1 102 ? -12.774 11.572 4.635 1.00 92.81 102 VAL A CA 1
ATOM 753 C C . VAL A 1 102 ? -12.004 10.367 4.091 1.00 92.81 102 VAL A C 1
ATOM 755 O O . VAL A 1 102 ? -12.540 9.620 3.272 1.00 92.81 102 VAL A O 1
ATOM 758 N N . GLY A 1 103 ? -10.779 10.136 4.571 1.00 95.44 103 GLY A N 1
ATOM 759 C CA . GLY A 1 103 ? -9.953 9.005 4.170 1.00 95.44 103 GLY A CA 1
ATOM 760 C C . GLY A 1 103 ? -9.088 9.265 2.936 1.00 95.44 103 GLY A C 1
ATOM 761 O O . GLY A 1 103 ? -8.585 8.314 2.339 1.00 95.44 103 GLY A O 1
ATOM 762 N N . CYS A 1 104 ? -8.906 10.514 2.515 1.00 97.31 104 CYS A N 1
ATOM 763 C CA . CYS A 1 104 ? -8.072 10.854 1.367 1.00 97.31 104 CYS A CA 1
ATOM 764 C C . CYS A 1 104 ? -6.623 11.122 1.782 1.00 97.31 104 CYS A C 1
ATOM 766 O O . CYS A 1 104 ? -6.348 11.734 2.812 1.00 97.31 104 CYS A O 1
ATOM 768 N N . PHE A 1 105 ? -5.682 10.731 0.924 1.00 97.69 105 PHE A N 1
ATOM 769 C CA . PHE A 1 105 ? -4.286 11.157 0.999 1.00 97.69 105 PHE A CA 1
ATOM 770 C C . PHE A 1 105 ? -3.746 11.459 -0.400 1.00 97.69 105 PHE A C 1
ATOM 772 O O . PHE A 1 105 ? -4.158 10.856 -1.395 1.00 97.69 105 PHE A O 1
ATOM 779 N N . SER A 1 106 ? -2.802 12.395 -0.497 1.00 97.38 106 SER A N 1
ATOM 780 C CA . SER A 1 106 ? -2.131 12.690 -1.763 1.00 97.38 106 SER A CA 1
ATOM 781 C C . SER A 1 106 ? -0.728 13.247 -1.564 1.00 97.38 106 SER A C 1
ATOM 783 O O . SER A 1 106 ? -0.430 13.880 -0.553 1.00 97.38 106 SER A O 1
ATOM 785 N N . GLY A 1 107 ? 0.134 13.038 -2.553 1.00 95.56 107 GLY A N 1
ATOM 786 C CA . GLY A 1 107 ? 1.505 13.532 -2.534 1.00 95.56 107 GLY A CA 1
ATOM 787 C C . GLY A 1 107 ? 2.210 13.318 -3.865 1.00 95.56 107 GLY A C 1
ATOM 788 O O . GLY A 1 107 ? 1.653 12.732 -4.793 1.00 95.56 107 GLY A O 1
ATOM 789 N N . ASP A 1 108 ? 3.442 13.800 -3.966 1.00 94.75 108 ASP A N 1
ATOM 790 C CA . ASP A 1 108 ? 4.259 13.571 -5.157 1.00 94.75 108 ASP A CA 1
ATOM 791 C C . ASP A 1 108 ? 4.622 12.088 -5.274 1.00 94.75 108 ASP A C 1
ATOM 793 O O . ASP A 1 108 ? 4.941 11.444 -4.272 1.00 94.75 108 ASP A O 1
ATOM 797 N N . LEU A 1 109 ? 4.580 11.554 -6.497 1.00 91.00 109 LEU A N 1
ATOM 798 C CA . LEU A 1 109 ? 4.953 10.170 -6.775 1.00 91.00 109 LEU A CA 1
ATOM 799 C C . LEU A 1 109 ? 6.479 10.066 -6.948 1.00 91.00 109 LEU A C 1
ATOM 801 O O . LEU A 1 109 ? 7.012 10.682 -7.875 1.00 91.00 109 LEU A O 1
ATOM 805 N N . PRO A 1 110 ? 7.192 9.286 -6.112 1.00 90.94 110 PRO A N 1
ATOM 806 C CA . PRO A 1 110 ? 8.611 9.022 -6.323 1.00 90.94 110 PRO A CA 1
ATOM 807 C C . PRO A 1 110 ? 8.898 8.311 -7.652 1.00 90.94 110 PRO A C 1
ATOM 809 O O . PRO A 1 110 ? 8.035 7.669 -8.262 1.00 90.94 110 PRO A O 1
ATOM 812 N N . SER A 1 111 ? 10.149 8.398 -8.099 1.00 87.31 111 SER A N 1
ATOM 813 C CA . SER A 1 111 ? 10.602 7.650 -9.267 1.00 87.31 111 SER A CA 1
ATOM 814 C C . SER A 1 111 ? 10.677 6.137 -8.976 1.00 87.31 111 SER A C 1
ATOM 816 O O . SER A 1 111 ? 10.857 5.709 -7.837 1.00 87.31 111 SER A O 1
ATOM 818 N N . GLY A 1 112 ? 10.516 5.304 -10.010 1.00 88.25 112 GLY A N 1
ATOM 819 C CA . GLY A 1 112 ? 10.589 3.843 -9.880 1.00 88.25 112 GLY A CA 1
ATOM 820 C C . GLY A 1 112 ? 9.387 3.201 -9.176 1.00 88.25 112 GLY A C 1
ATOM 821 O O . GLY A 1 112 ? 8.276 3.735 -9.225 1.00 88.25 112 GLY A O 1
ATOM 822 N N . ARG A 1 113 ? 9.609 2.015 -8.597 1.00 90.00 113 ARG A N 1
ATOM 823 C CA . ARG A 1 113 ? 8.596 1.240 -7.868 1.00 90.00 113 ARG A CA 1
ATOM 824 C C . ARG A 1 113 ? 8.319 1.837 -6.501 1.00 90.00 113 ARG A C 1
ATOM 826 O O . ARG A 1 113 ? 9.227 2.326 -5.829 1.00 90.00 113 ARG A O 1
ATOM 833 N N . VAL A 1 114 ? 7.066 1.745 -6.077 1.00 92.94 114 VAL A N 1
ATOM 834 C CA . VAL A 1 114 ? 6.616 2.287 -4.795 1.00 92.94 114 VAL A CA 1
ATOM 835 C C . VAL A 1 114 ? 5.797 1.270 -4.024 1.00 92.94 114 VAL A C 1
ATOM 837 O O . VAL A 1 114 ? 5.125 0.430 -4.607 1.00 92.94 114 VAL A O 1
ATOM 840 N N . ARG A 1 115 ? 5.829 1.335 -2.702 1.00 94.88 115 ARG A N 1
ATOM 841 C CA . ARG A 1 115 ? 4.983 0.534 -1.821 1.00 94.88 115 ARG A CA 1
ATOM 842 C C . ARG A 1 115 ? 4.186 1.468 -0.934 1.00 94.88 115 ARG A C 1
ATOM 844 O O . ARG A 1 115 ? 4.741 2.402 -0.363 1.00 94.88 115 ARG A O 1
ATOM 851 N N . VAL A 1 116 ? 2.896 1.199 -0.815 1.00 95.75 116 VAL A N 1
ATOM 852 C CA . VAL A 1 116 ? 1.989 1.948 0.047 1.00 95.75 116 VAL A CA 1
ATOM 853 C C . VAL A 1 116 ? 1.792 1.168 1.339 1.00 95.75 116 VAL A C 1
ATOM 855 O O . VAL A 1 116 ? 1.437 -0.011 1.316 1.00 95.75 116 VAL A O 1
ATOM 858 N N . VAL A 1 117 ? 2.029 1.828 2.468 1.00 96.81 117 VAL A N 1
ATOM 859 C CA . VAL A 1 117 ? 1.796 1.287 3.809 1.00 96.81 117 VAL A CA 1
ATOM 860 C C . VAL A 1 117 ? 0.741 2.141 4.496 1.00 96.81 117 VAL A C 1
ATOM 862 O O . VAL A 1 117 ? 0.959 3.323 4.732 1.00 96.81 117 VAL A O 1
ATOM 865 N N . LEU A 1 118 ? -0.402 1.556 4.833 1.00 97.25 118 LEU A N 1
ATOM 866 C CA . LEU A 1 118 ? -1.481 2.232 5.546 1.00 97.25 118 LEU A CA 1
ATOM 867 C C . LEU A 1 118 ? -1.350 1.931 7.039 1.00 97.25 118 LEU A C 1
ATOM 869 O O . LEU A 1 118 ? -1.505 0.785 7.473 1.00 97.25 118 LEU A O 1
ATOM 873 N N . ARG A 1 119 ? -1.036 2.956 7.831 1.00 97.00 119 ARG A N 1
ATOM 874 C CA . ARG A 1 119 ? -0.782 2.823 9.268 1.00 97.00 119 ARG A CA 1
ATOM 875 C C . ARG A 1 119 ? -2.073 2.973 10.054 1.00 97.00 119 ARG A C 1
ATOM 877 O O . ARG A 1 119 ? -2.759 3.986 9.945 1.00 97.00 119 ARG A O 1
ATOM 884 N N . ARG A 1 120 ? -2.372 1.961 10.867 1.00 94.94 120 ARG A N 1
ATOM 885 C CA . ARG A 1 120 ? -3.568 1.879 11.710 1.00 94.94 120 ARG A CA 1
ATOM 886 C C . ARG A 1 120 ? -3.145 1.877 13.181 1.00 94.94 120 ARG A C 1
ATOM 888 O O . ARG A 1 120 ? -2.461 0.941 13.594 1.00 94.94 120 ARG A O 1
ATOM 895 N N . PRO A 1 121 ? -3.479 2.900 13.983 1.00 92.94 121 PRO A N 1
ATOM 896 C CA . PRO A 1 121 ? -3.140 2.903 15.402 1.00 92.94 121 PRO A CA 1
ATOM 897 C C . PRO A 1 121 ? -3.720 1.672 16.113 1.00 92.94 121 PRO A C 1
ATOM 899 O O . PRO A 1 121 ? -4.914 1.406 16.023 1.00 92.94 121 PRO A O 1
ATOM 902 N N . GLY A 1 122 ? -2.873 0.907 16.806 1.00 89.19 122 GLY A N 1
ATOM 903 C CA . GLY A 1 122 ? -3.302 -0.292 17.539 1.00 89.19 122 GLY A CA 1
ATOM 904 C C . GLY A 1 122 ? -3.671 -1.499 16.664 1.00 89.19 122 GLY A C 1
ATOM 905 O O . GLY A 1 122 ? -4.285 -2.438 17.159 1.00 89.19 122 GLY A O 1
ATOM 906 N N . SER A 1 123 ? -3.328 -1.498 15.375 1.00 91.50 123 SER A N 1
ATOM 907 C CA . SER A 1 123 ? -3.522 -2.635 14.466 1.00 91.50 123 SER A CA 1
ATOM 908 C C . SER A 1 123 ? -2.314 -2.796 13.546 1.00 91.50 123 SER A C 1
ATOM 910 O O . SER A 1 123 ? -1.551 -1.850 13.339 1.00 91.50 123 SER A O 1
ATOM 912 N N . ALA A 1 124 ? -2.134 -3.984 12.967 1.00 91.81 124 ALA A N 1
ATOM 913 C CA . ALA A 1 124 ? -1.080 -4.206 11.982 1.00 9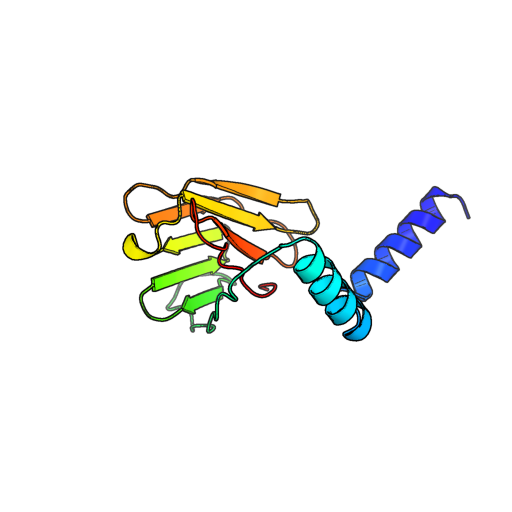1.81 124 ALA A CA 1
ATOM 914 C C . ALA A 1 124 ? -1.217 -3.202 10.812 1.00 91.81 124 ALA A C 1
ATOM 916 O O . ALA A 1 124 ? -2.335 -2.851 10.427 1.00 91.81 124 ALA A O 1
ATOM 917 N N . PRO A 1 125 ? -0.134 -2.681 10.224 1.00 94.81 125 PRO A N 1
ATOM 918 C CA . PRO A 1 125 ? -0.229 -1.898 8.998 1.00 94.81 125 PRO A CA 1
ATOM 919 C C . PRO A 1 125 ? -0.755 -2.747 7.834 1.00 94.81 125 PRO A C 1
ATOM 921 O O . PRO A 1 125 ? -0.424 -3.9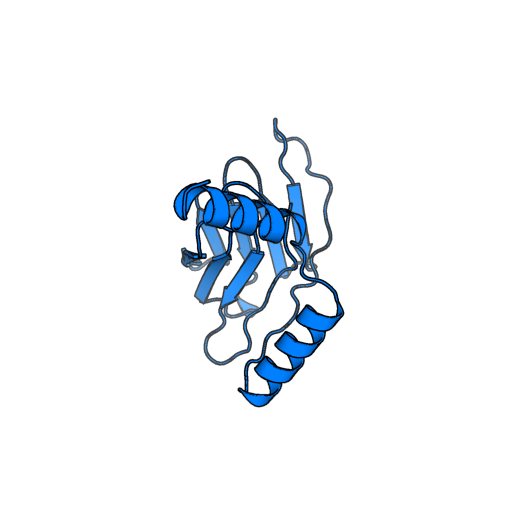27 7.739 1.00 94.81 125 PRO A O 1
ATOM 924 N N . LEU A 1 126 ? -1.520 -2.135 6.923 1.00 95.19 126 LEU A N 1
ATOM 925 C CA . LEU A 1 126 ? -1.834 -2.751 5.628 1.00 95.19 126 LEU A CA 1
ATOM 926 C C . LEU A 1 126 ? -0.730 -2.387 4.635 1.00 95.19 126 LEU A C 1
ATOM 928 O O . LEU A 1 126 ? -0.426 -1.207 4.464 1.00 95.19 126 LEU A O 1
ATOM 932 N N . VAL A 1 127 ? -0.136 -3.369 3.971 1.00 94.19 127 VAL A N 1
ATOM 933 C CA . VAL A 1 127 ? 1.056 -3.173 3.141 1.00 94.19 127 VAL A CA 1
ATOM 934 C C . VAL A 1 127 ? 0.790 -3.662 1.730 1.00 94.19 127 VAL A C 1
ATOM 936 O O . VAL A 1 127 ? 0.497 -4.835 1.527 1.00 94.19 127 VAL A O 1
ATOM 939 N N . SER A 1 128 ? 0.904 -2.783 0.737 1.00 92.62 128 SER A N 1
ATOM 940 C CA . SER A 1 128 ? 0.778 -3.191 -0.662 1.00 92.62 128 SER A CA 1
ATOM 941 C C . SER A 1 128 ? 1.979 -4.036 -1.109 1.00 92.62 128 SER A C 1
ATOM 943 O O . SER A 1 128 ? 3.082 -3.898 -0.565 1.00 92.62 128 SER A O 1
ATOM 945 N N . PRO A 1 129 ? 1.840 -4.844 -2.173 1.00 88.56 129 PRO A N 1
ATOM 946 C CA . PRO A 1 129 ? 3.006 -5.228 -2.961 1.00 88.56 129 PRO A CA 1
ATOM 947 C C . PRO A 1 129 ? 3.726 -3.977 -3.500 1.00 88.56 129 PRO A C 1
ATOM 949 O O . PRO A 1 129 ? 3.203 -2.860 -3.444 1.00 88.56 129 PRO A O 1
ATOM 952 N N . TRP A 1 130 ? 4.936 -4.151 -4.034 1.00 88.88 130 TRP A N 1
ATOM 953 C CA . TRP A 1 130 ? 5.557 -3.089 -4.826 1.00 88.88 130 TRP A CA 1
ATOM 954 C C . TRP A 1 130 ? 4.697 -2.825 -6.066 1.00 88.88 130 TRP A C 1
ATOM 956 O O . TRP A 1 130 ? 4.429 -3.733 -6.850 1.00 88.88 130 TRP A O 1
ATOM 966 N N . LEU A 1 131 ? 4.241 -1.587 -6.192 1.00 86.25 131 LEU A N 1
ATOM 967 C CA . LEU A 1 131 ? 3.448 -1.059 -7.286 1.00 86.25 131 LEU A CA 1
ATOM 968 C C . LEU A 1 131 ? 4.368 -0.377 -8.298 1.00 86.25 131 LEU A C 1
ATOM 970 O O . LEU A 1 131 ? 5.430 0.145 -7.930 1.00 86.25 131 LEU A O 1
ATOM 974 N N . ARG A 1 132 ? 3.880 -0.344 -9.542 1.00 71.00 132 ARG A N 1
ATOM 975 C CA . ARG A 1 132 ? 4.583 -0.039 -10.797 1.00 71.00 132 ARG A CA 1
ATOM 976 C C . ARG A 1 132 ? 5.211 -1.264 -11.473 1.00 71.00 132 ARG A C 1
ATOM 978 O O . ARG A 1 132 ? 6.256 -1.794 -11.020 1.00 71.00 132 ARG A O 1
#

Foldseek 3Di:
DDPVVVVVVVVVVVVVCVVPDVVVVVVVVVVCVVVVQDAAEDPWDWDDDDDDPFPKTWIDDPPAKIWIDTQKIKMAGQVVQQFQWKWKQDPVGIDIWGQDPRRITIDGDDPDWIKIWGDHVPDHIHIYDTDD

Sequence (132 aa):
MTDAELLAELAGLLDRLDPPPPRVHAAAVLAGAFLGVDWDLLDLVPQPCAAVRGDGAVWRRGEDVLIELGARVTGLVAPRLGVAHAEIHSREGARVLPVDEVGCFSGDLPSGRVRVVLRRPGSAPLVSPWLR

Secondary structure (DSSP, 8-state):
--HHHHHHHHHHHHHHT-SPPHHHHHHHHHHHHHTT---EE--PEEE---S-SSS-EEEEETTTEEEEESSEEEEEE-GGG---EEEEEETTEEEEEE--TTSEEEEEPPSS-BEEEEE-TTSPPEEPPPB-